Protein AF-V7F749-F1 (afdb_monomer_lite)

pLDDT: mean 76.04, std 18.52, range [25.84, 96.81]

Sequence (177 aa):
MLMREVNHRVKSVFDHHFDPRDQQAGRKPGRIGSALCHTFMPLLVRLTWPLAVPKIFGPAAVSTVSASAMKELASRPSQLRSTSAESGLLVPSALLRSSYKEVSVPAGILAGDGDRLLDAKGQAHRLHADVPGSLIHIVQNSGHMVHHSASQAVLAMIHTVVATAGANDEALRRTHD

Secondary structure (DSSP, 8-state):
-HHHHHHHHHHHHHHHH--HHHHHTTPPPPHHHHHHHHHTHHHHHHHHHHHHHHHHTTTS---HHHHHHHHHHHHSHHHHHHHHHHHHHHHHHGGGGGGGGG--S--EEEEETT-SSS-HHHHHHHHHHHSTT-EEEEETT--S-HHHH-HHHHHHHHHHHHHHHHHHHHHHHHT--

Structure (mmCIF, N/CA/C/O backbone):
data_AF-V7F749-F1
#
_entry.id   AF-V7F749-F1
#
loop_
_atom_site.group_PDB
_atom_site.id
_atom_site.type_symbol
_atom_site.label_atom_id
_atom_site.label_alt_id
_atom_site.label_comp_id
_atom_site.label_asym_id
_atom_site.label_entity_id
_atom_site.label_seq_id
_atom_site.pdbx_PDB_ins_code
_atom_site.Cartn_x
_atom_site.Cartn_y
_atom_site.Cartn_z
_atom_site.occupancy
_atom_site.B_iso_or_equiv
_atom_site.auth_seq_id
_atom_site.auth_comp_id
_atom_site.auth_asym_id
_atom_site.auth_atom_id
_atom_site.pdbx_PDB_model_num
ATOM 1 N N . MET A 1 1 ? 11.453 -20.106 -12.266 1.00 34.91 1 MET A N 1
ATOM 2 C CA . MET A 1 1 ? 12.244 -21.098 -11.505 1.00 34.91 1 MET A CA 1
ATOM 3 C C . MET A 1 1 ? 13.573 -20.494 -11.048 1.00 34.91 1 MET A C 1
ATOM 5 O O . MET A 1 1 ? 13.720 -20.272 -9.857 1.00 34.91 1 MET A O 1
ATOM 9 N N . LEU A 1 2 ? 14.426 -20.026 -11.970 1.00 28.95 2 LEU A N 1
ATOM 10 C CA . LEU A 1 2 ? 15.740 -19.417 -11.682 1.00 28.95 2 LEU A CA 1
ATOM 11 C C . LEU A 1 2 ? 15.729 -18.226 -10.690 1.00 28.95 2 LEU A C 1
ATOM 13 O O . LEU A 1 2 ? 16.567 -18.151 -9.800 1.00 28.95 2 LEU A O 1
ATOM 17 N N . MET A 1 3 ? 14.748 -17.315 -10.768 1.00 27.81 3 MET A N 1
ATOM 18 C CA . MET A 1 3 ? 14.664 -16.174 -9.833 1.00 27.81 3 MET A CA 1
ATOM 19 C C . MET A 1 3 ? 14.130 -16.529 -8.440 1.00 27.81 3 MET A C 1
ATOM 21 O O . MET A 1 3 ? 14.429 -15.821 -7.486 1.00 27.81 3 MET A O 1
ATOM 25 N N . ARG A 1 4 ? 13.370 -17.623 -8.296 1.00 30.41 4 ARG A N 1
ATOM 26 C CA . ARG A 1 4 ? 12.874 -18.078 -6.985 1.00 30.41 4 ARG A CA 1
ATOM 27 C C . ARG A 1 4 ? 14.028 -18.654 -6.160 1.00 30.41 4 ARG A C 1
ATOM 29 O O . ARG A 1 4 ? 14.098 -18.430 -4.961 1.00 30.41 4 ARG A O 1
ATOM 36 N N . GLU A 1 5 ? 14.966 -19.300 -6.844 1.00 25.84 5 GLU A N 1
ATOM 37 C CA . GLU A 1 5 ? 16.174 -19.914 -6.290 1.00 25.84 5 GLU A CA 1
ATOM 38 C C . GLU A 1 5 ? 17.263 -18.889 -5.957 1.00 25.84 5 GLU A C 1
ATOM 40 O O . GLU A 1 5 ? 17.887 -18.971 -4.900 1.00 25.84 5 GLU A O 1
ATOM 45 N N . VAL A 1 6 ? 17.423 -17.855 -6.794 1.00 38.38 6 VAL A N 1
ATOM 46 C CA . VAL A 1 6 ? 18.256 -16.684 -6.471 1.00 38.38 6 VAL A CA 1
ATOM 47 C C . VAL A 1 6 ? 17.684 -15.935 -5.267 1.00 38.38 6 VAL A C 1
ATOM 49 O O . VAL A 1 6 ? 18.438 -15.602 -4.362 1.00 38.38 6 VAL A O 1
ATOM 52 N N . ASN A 1 7 ? 16.362 -15.744 -5.187 1.00 32.25 7 ASN A N 1
ATOM 53 C CA . ASN A 1 7 ? 15.738 -15.083 -4.039 1.00 32.25 7 ASN A CA 1
ATOM 54 C C . ASN A 1 7 ? 15.900 -15.903 -2.743 1.00 32.25 7 ASN A C 1
ATOM 56 O O . ASN A 1 7 ? 16.181 -15.347 -1.686 1.00 32.25 7 ASN A O 1
ATOM 60 N N . HIS A 1 8 ? 15.814 -17.237 -2.828 1.00 31.25 8 HIS A N 1
ATOM 61 C CA . HIS A 1 8 ? 16.029 -18.131 -1.684 1.00 31.25 8 HIS A CA 1
ATOM 62 C C . HIS A 1 8 ? 17.502 -18.188 -1.235 1.00 31.25 8 HIS A C 1
ATOM 64 O O . HIS A 1 8 ? 17.776 -18.236 -0.036 1.00 31.25 8 HIS A O 1
ATOM 70 N N . ARG A 1 9 ? 18.462 -18.141 -2.174 1.00 31.30 9 ARG A N 1
ATOM 71 C CA . ARG A 1 9 ? 19.906 -18.086 -1.870 1.00 31.30 9 ARG A CA 1
ATOM 72 C C . ARG A 1 9 ? 20.352 -16.720 -1.356 1.00 31.30 9 ARG A C 1
ATOM 74 O O . ARG A 1 9 ? 21.173 -16.667 -0.450 1.00 31.30 9 ARG A O 1
ATOM 81 N N . VAL A 1 10 ? 19.784 -15.628 -1.867 1.00 38.38 10 VAL A N 1
ATOM 82 C CA . VAL A 1 10 ? 20.009 -14.278 -1.329 1.00 38.38 10 VAL A CA 1
ATOM 83 C C . VAL A 1 10 ? 19.439 -14.179 0.086 1.00 38.38 10 VAL A C 1
ATOM 85 O O . VAL A 1 10 ? 20.156 -13.751 0.984 1.00 38.38 10 VAL A O 1
ATOM 88 N N . LYS A 1 11 ? 18.222 -14.686 0.330 1.00 33.25 11 LYS A N 1
ATOM 89 C CA . LYS A 1 11 ? 17.636 -14.764 1.677 1.00 33.25 11 LYS A CA 1
ATOM 90 C C . LYS A 1 11 ? 18.510 -15.569 2.654 1.00 33.25 11 LYS A C 1
ATOM 92 O O . LYS A 1 11 ? 18.758 -15.112 3.761 1.00 33.25 11 LYS A O 1
ATOM 97 N N . SER A 1 12 ? 19.050 -16.713 2.226 1.00 31.83 12 SER A N 1
ATOM 98 C CA . SER A 1 12 ? 19.949 -17.547 3.044 1.00 31.83 12 SER A CA 1
ATOM 99 C C . SER A 1 12 ? 21.287 -16.873 3.386 1.00 31.83 12 SER A C 1
ATOM 101 O O . SER A 1 12 ? 21.799 -17.078 4.484 1.00 31.83 12 SER A O 1
ATOM 103 N N . VAL A 1 13 ? 21.852 -16.063 2.484 1.00 39.50 13 VAL A N 1
ATOM 104 C CA . VAL A 1 13 ? 23.074 -15.283 2.764 1.00 39.50 13 VAL A CA 1
ATOM 105 C C . VAL A 1 13 ? 22.776 -14.104 3.701 1.00 39.50 13 VAL A C 1
ATOM 107 O O . VAL A 1 13 ? 23.597 -13.789 4.561 1.00 39.50 13 VAL A O 1
ATOM 110 N N . PHE A 1 14 ? 21.594 -13.494 3.577 1.00 41.47 14 PHE A N 1
ATOM 111 C CA . PHE A 1 14 ? 21.120 -12.414 4.448 1.00 41.47 14 PHE A CA 1
ATOM 112 C C . PHE A 1 14 ? 20.824 -12.888 5.882 1.00 41.47 14 PHE A C 1
ATOM 114 O O . PHE A 1 14 ? 21.258 -12.234 6.827 1.00 41.47 14 PHE A O 1
ATOM 121 N N . ASP A 1 15 ? 20.177 -14.046 6.054 1.00 40.66 15 ASP A N 1
ATOM 122 C CA . ASP A 1 15 ? 19.746 -14.569 7.364 1.00 40.66 15 ASP A CA 1
ATOM 123 C C . ASP A 1 15 ? 20.915 -14.992 8.286 1.00 40.66 15 ASP A C 1
ATOM 125 O O . ASP A 1 15 ? 20.723 -15.138 9.489 1.00 40.66 15 ASP A O 1
ATOM 129 N N . HIS A 1 16 ? 22.129 -15.219 7.763 1.00 41.06 16 HIS A N 1
ATOM 130 C CA . HIS A 1 16 ? 23.283 -15.675 8.566 1.00 41.06 16 HIS A CA 1
ATOM 131 C C . HIS A 1 16 ? 24.327 -14.595 8.879 1.00 41.06 16 HIS A C 1
ATOM 133 O O . HIS A 1 16 ? 25.229 -14.842 9.675 1.00 41.06 16 HIS A O 1
ATOM 139 N N . HIS A 1 17 ? 24.236 -13.409 8.272 1.00 45.41 17 HIS A N 1
ATOM 140 C CA . HIS A 1 17 ? 25.287 -12.382 8.379 1.00 45.41 17 HIS A CA 1
ATOM 141 C C . HIS A 1 17 ? 24.781 -11.005 8.824 1.00 45.41 17 HIS A C 1
ATOM 143 O O . HIS A 1 17 ? 25.568 -10.055 8.879 1.00 45.41 17 HIS A O 1
ATOM 149 N N . PHE A 1 18 ? 23.488 -10.884 9.128 1.00 46.72 18 PHE A N 1
ATOM 150 C CA . PHE A 1 18 ? 22.846 -9.612 9.422 1.00 46.72 18 PHE A CA 1
ATOM 151 C C . PHE A 1 18 ? 21.901 -9.751 10.622 1.00 46.72 18 PHE A C 1
ATOM 153 O O . PHE A 1 18 ? 20.812 -10.301 10.493 1.00 46.72 18 PHE A O 1
ATOM 160 N N . ASP A 1 19 ? 22.322 -9.263 11.793 1.00 52.75 19 ASP A N 1
ATOM 161 C CA . ASP A 1 19 ? 21.446 -9.146 12.963 1.00 52.75 19 ASP A CA 1
ATOM 162 C C . ASP A 1 19 ? 20.745 -7.770 12.933 1.00 52.75 19 ASP A C 1
ATOM 164 O O . ASP A 1 19 ? 21.409 -6.740 13.097 1.00 52.75 19 ASP A O 1
ATOM 168 N N . PRO A 1 20 ? 19.416 -7.700 12.729 1.00 49.28 20 PRO A N 1
ATOM 169 C CA . PRO A 1 20 ? 18.678 -6.435 12.734 1.00 49.28 20 PRO A CA 1
ATOM 170 C C . PRO A 1 20 ? 18.731 -5.708 14.092 1.00 49.28 20 PRO A C 1
ATOM 172 O O . PRO A 1 20 ? 18.516 -4.494 14.148 1.00 49.28 20 PRO A O 1
ATOM 175 N N . ARG A 1 21 ? 19.071 -6.404 15.189 1.00 47.66 21 ARG A N 1
ATOM 176 C CA . ARG A 1 21 ? 19.246 -5.801 16.522 1.00 47.66 21 ARG A CA 1
ATOM 177 C C . ARG A 1 21 ? 2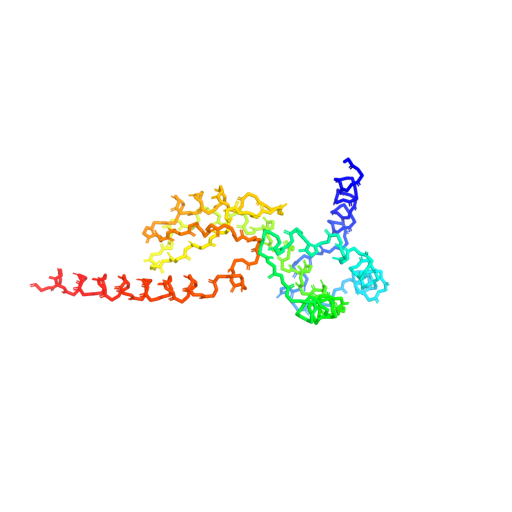0.505 -4.944 16.616 1.00 47.66 21 ARG A C 1
ATOM 179 O O . ARG A 1 21 ? 20.531 -4.006 17.411 1.00 47.66 21 ARG A O 1
ATOM 186 N N . ASP A 1 22 ? 21.514 -5.207 15.787 1.00 47.81 22 ASP A N 1
ATOM 187 C CA . ASP A 1 22 ? 22.748 -4.420 15.781 1.00 47.81 22 ASP A CA 1
ATOM 188 C C . ASP A 1 22 ? 22.496 -2.988 15.286 1.00 47.81 22 ASP A C 1
ATOM 190 O O . ASP A 1 22 ? 23.061 -2.036 15.820 1.00 47.81 22 ASP A O 1
ATOM 194 N N . GLN A 1 23 ? 21.595 -2.797 14.320 1.00 48.75 23 GLN A N 1
ATOM 195 C CA . GLN A 1 23 ? 21.284 -1.470 13.779 1.00 48.75 23 GLN A CA 1
ATOM 196 C C . GLN A 1 23 ? 20.363 -0.642 14.674 1.00 48.75 23 GLN A C 1
ATOM 198 O O . GLN A 1 23 ? 20.618 0.551 14.842 1.00 48.75 23 GLN A O 1
ATOM 203 N N . GLN A 1 24 ? 19.354 -1.259 15.298 1.00 45.97 24 GLN A N 1
ATOM 204 C CA . GLN A 1 24 ? 18.484 -0.570 16.260 1.00 45.97 24 GLN A CA 1
ATOM 205 C C . GLN A 1 24 ? 19.275 -0.095 17.497 1.00 45.97 24 GLN A C 1
ATOM 207 O O . GLN A 1 24 ? 18.957 0.937 18.080 1.00 45.97 24 GLN A O 1
ATOM 212 N N . ALA A 1 25 ? 20.335 -0.822 17.874 1.00 47.19 25 ALA A N 1
ATOM 213 C CA . ALA A 1 25 ? 21.194 -0.521 19.021 1.00 47.19 25 ALA A CA 1
ATOM 214 C C . ALA A 1 25 ? 22.397 0.396 18.699 1.00 47.19 25 ALA A C 1
ATOM 216 O O . ALA A 1 25 ? 23.275 0.572 19.545 1.00 47.19 25 ALA A O 1
ATOM 217 N N . GLY A 1 26 ? 22.496 0.949 17.481 1.00 42.91 26 GLY A N 1
ATOM 218 C CA . GLY A 1 26 ? 23.633 1.788 17.068 1.00 42.91 26 GLY A CA 1
ATOM 219 C C . GLY A 1 26 ? 24.974 1.040 16.978 1.00 42.91 26 GLY A C 1
ATOM 220 O O . GLY A 1 26 ? 26.041 1.659 16.922 1.00 42.91 26 GLY A O 1
ATOM 221 N N . ARG A 1 27 ? 24.951 -0.297 16.963 1.00 47.25 27 ARG A N 1
ATOM 222 C CA . ARG A 1 27 ? 26.138 -1.142 16.852 1.00 47.25 27 ARG A CA 1
ATOM 223 C C . ARG A 1 27 ? 26.576 -1.188 15.386 1.00 47.25 27 ARG A C 1
ATOM 225 O O . ARG A 1 27 ? 25.772 -1.321 14.465 1.00 47.25 27 ARG A O 1
ATOM 232 N N . LYS A 1 28 ? 27.880 -1.016 15.142 1.00 49.28 28 LYS A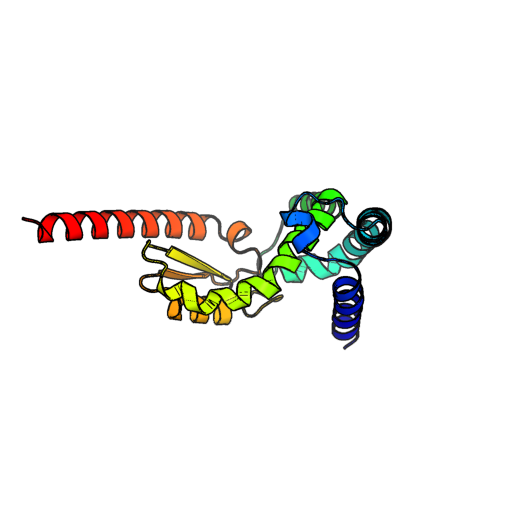 N 1
ATOM 233 C CA . LYS A 1 28 ? 28.428 -1.004 13.776 1.00 49.28 28 LYS A CA 1
ATOM 234 C C . LYS A 1 28 ? 28.103 -2.344 13.097 1.00 49.28 28 LYS A C 1
ATOM 236 O O . LYS A 1 28 ? 28.425 -3.376 13.684 1.00 49.28 28 LYS A O 1
ATOM 241 N N . PRO A 1 29 ? 27.522 -2.346 11.882 1.00 54.72 29 PRO A N 1
ATOM 242 C CA . PRO A 1 29 ? 27.187 -3.583 11.187 1.00 54.72 29 PRO A CA 1
ATOM 243 C C . PRO A 1 29 ? 28.436 -4.447 11.011 1.00 54.72 29 PRO A C 1
ATOM 245 O O . PRO A 1 29 ? 29.532 -3.919 10.784 1.00 54.72 29 PRO A O 1
ATOM 248 N N . GLY A 1 30 ? 28.265 -5.769 11.070 1.00 60.47 30 GLY A N 1
ATOM 249 C CA . GLY A 1 30 ? 29.341 -6.721 10.812 1.00 60.47 30 GLY A CA 1
ATOM 250 C C . GLY A 1 30 ? 30.092 -6.374 9.522 1.00 60.47 30 GLY A C 1
ATOM 251 O O . GLY A 1 30 ? 29.497 -5.972 8.516 1.00 60.47 30 GLY A O 1
ATOM 252 N N . ARG A 1 31 ? 31.425 -6.504 9.543 1.00 62.31 31 ARG A N 1
ATOM 253 C CA . ARG A 1 31 ? 32.314 -6.100 8.431 1.00 62.31 31 ARG A CA 1
ATOM 254 C C . ARG A 1 31 ? 31.892 -6.714 7.085 1.00 62.31 31 ARG A C 1
ATOM 256 O O . ARG A 1 31 ? 32.045 -6.078 6.046 1.00 62.31 31 ARG A O 1
ATOM 263 N N . ILE A 1 32 ? 31.288 -7.900 7.129 1.00 64.00 32 ILE A N 1
ATOM 264 C CA . ILE A 1 32 ? 30.785 -8.650 5.973 1.00 64.00 32 ILE A CA 1
ATOM 265 C C . ILE A 1 32 ? 29.554 -7.970 5.348 1.00 64.00 32 ILE A C 1
ATOM 267 O O . ILE A 1 32 ? 29.541 -7.724 4.143 1.00 64.00 32 ILE A O 1
ATOM 271 N N . GLY A 1 33 ? 28.559 -7.575 6.152 1.00 61.34 33 GLY A N 1
ATOM 272 C CA . GLY A 1 33 ? 27.361 -6.880 5.660 1.00 61.34 33 GLY A CA 1
ATOM 273 C C . GLY A 1 33 ? 27.683 -5.515 5.043 1.00 61.34 33 GLY A C 1
ATOM 274 O O . GLY A 1 33 ? 27.108 -5.128 4.023 1.00 61.34 33 GLY A O 1
ATOM 275 N N . SER A 1 34 ? 28.674 -4.808 5.598 1.00 62.28 34 SER A N 1
ATOM 276 C CA . SER A 1 34 ? 29.162 -3.555 5.010 1.00 62.28 34 SER A CA 1
ATOM 277 C C . SER A 1 34 ? 29.868 -3.763 3.671 1.00 62.28 34 SER A C 1
ATOM 279 O O . SER A 1 34 ? 29.574 -3.017 2.736 1.00 62.28 34 SER A O 1
ATOM 281 N N . ALA A 1 35 ? 30.747 -4.762 3.555 1.00 69.25 35 ALA A N 1
ATOM 282 C CA . ALA A 1 35 ? 31.439 -5.075 2.305 1.00 69.25 35 ALA A CA 1
ATOM 283 C C . ALA A 1 35 ? 30.455 -5.499 1.199 1.00 69.25 35 ALA A C 1
ATOM 285 O O . ALA A 1 35 ? 30.530 -5.009 0.074 1.00 69.25 35 ALA A O 1
ATOM 286 N N . LEU A 1 36 ? 29.456 -6.321 1.532 1.00 69.50 36 LEU A N 1
ATOM 287 C CA . LEU A 1 36 ? 28.432 -6.753 0.580 1.00 69.50 36 LEU A CA 1
ATOM 288 C C . LEU A 1 36 ? 27.627 -5.568 0.013 1.00 69.50 36 LEU A C 1
ATOM 290 O O . LEU A 1 36 ? 27.436 -5.476 -1.204 1.00 69.50 36 LEU A O 1
ATOM 294 N N . CYS A 1 37 ? 27.219 -4.628 0.876 1.00 66.69 37 CYS A N 1
ATOM 295 C CA . CYS A 1 37 ? 26.481 -3.423 0.480 1.00 66.69 37 CYS A CA 1
ATOM 296 C C . CYS A 1 37 ? 27.315 -2.431 -0.349 1.00 66.69 37 CYS A C 1
ATOM 298 O O . CYS A 1 37 ? 26.739 -1.623 -1.071 1.00 66.69 37 CYS A O 1
ATOM 300 N N . HIS A 1 38 ? 28.648 -2.466 -0.239 1.00 67.00 38 HIS A N 1
ATOM 301 C CA . HIS A 1 38 ? 29.540 -1.539 -0.948 1.00 67.00 38 HIS A CA 1
ATOM 302 C C . HIS A 1 38 ? 30.116 -2.115 -2.244 1.00 67.00 38 HIS A C 1
ATOM 304 O O . HIS A 1 38 ? 30.439 -1.340 -3.139 1.00 67.00 38 HIS A O 1
ATOM 310 N N . THR A 1 39 ? 30.232 -3.440 -2.373 1.00 68.44 39 THR A N 1
ATOM 311 C CA . THR A 1 39 ? 30.963 -4.058 -3.494 1.00 68.44 39 THR A CA 1
ATOM 312 C C . THR A 1 39 ? 30.062 -4.856 -4.435 1.00 68.44 39 THR A C 1
ATOM 314 O O . THR A 1 39 ? 30.191 -4.731 -5.648 1.00 68.44 39 THR A O 1
ATOM 317 N N . PHE A 1 40 ? 29.115 -5.638 -3.909 1.00 73.19 40 PHE A N 1
ATOM 318 C CA . PHE A 1 40 ? 28.302 -6.546 -4.731 1.00 73.19 40 PHE A CA 1
ATOM 319 C C . PHE A 1 40 ? 26.887 -6.027 -4.985 1.00 73.19 40 PHE A C 1
ATOM 321 O O . PHE A 1 40 ? 26.405 -6.074 -6.118 1.00 73.19 40 PHE A O 1
ATOM 328 N N . MET A 1 41 ? 26.216 -5.506 -3.954 1.00 69.31 41 MET A N 1
ATOM 329 C CA . MET A 1 41 ? 24.826 -5.051 -4.075 1.00 69.31 41 MET A CA 1
ATOM 330 C C . MET A 1 41 ? 24.620 -3.896 -5.070 1.00 69.31 41 MET A C 1
ATOM 332 O O . MET A 1 41 ? 23.665 -3.976 -5.844 1.00 69.31 41 MET A O 1
ATOM 336 N N . PRO A 1 42 ? 25.493 -2.870 -5.152 1.00 72.12 42 PRO A N 1
ATOM 337 C CA . PRO A 1 42 ? 25.314 -1.788 -6.122 1.00 72.12 42 PRO A CA 1
ATOM 338 C C . PRO A 1 42 ? 25.341 -2.289 -7.571 1.00 72.12 42 PRO A C 1
ATOM 340 O O . PRO A 1 42 ? 24.532 -1.862 -8.398 1.00 72.12 42 PRO A O 1
ATOM 343 N N . LEU A 1 43 ? 26.240 -3.233 -7.875 1.00 75.00 43 LEU A N 1
ATOM 344 C CA . LEU A 1 43 ? 26.356 -3.830 -9.203 1.00 75.00 43 LEU A CA 1
ATOM 345 C C . LEU A 1 43 ? 25.142 -4.709 -9.519 1.00 75.00 43 LEU A C 1
ATOM 347 O O . LEU A 1 43 ? 24.580 -4.610 -10.609 1.00 75.00 43 LEU A O 1
ATOM 351 N N . LEU A 1 44 ? 24.694 -5.515 -8.552 1.00 74.44 44 LEU A N 1
ATOM 352 C CA . LEU A 1 44 ? 23.538 -6.391 -8.722 1.00 74.44 44 LEU A CA 1
ATOM 353 C C . LEU A 1 44 ? 22.240 -5.601 -8.952 1.00 74.44 44 LEU A C 1
ATOM 355 O O . LEU A 1 44 ? 21.455 -5.956 -9.833 1.00 74.44 44 LEU A O 1
ATOM 359 N N . VAL A 1 45 ? 22.023 -4.507 -8.216 1.00 72.00 45 VAL A N 1
ATOM 360 C CA . VAL A 1 45 ? 20.852 -3.637 -8.411 1.00 72.00 45 VAL A CA 1
ATOM 361 C C . VAL A 1 45 ? 20.885 -2.973 -9.782 1.00 72.00 45 VAL A C 1
ATOM 363 O O . VAL A 1 45 ? 19.880 -2.984 -10.488 1.00 72.00 45 VAL A O 1
ATOM 366 N N . ARG A 1 46 ? 22.045 -2.463 -10.213 1.00 76.56 46 ARG A N 1
ATOM 367 C CA . ARG A 1 46 ? 22.188 -1.864 -11.549 1.00 76.56 46 ARG A CA 1
ATOM 368 C C . ARG A 1 46 ? 21.956 -2.880 -12.671 1.00 76.56 46 ARG A C 1
ATOM 370 O O . ARG A 1 46 ? 21.323 -2.532 -13.663 1.00 76.56 46 ARG A O 1
ATOM 377 N N . LEU A 1 47 ? 22.411 -4.122 -12.495 1.00 79.94 47 LEU A N 1
ATOM 378 C CA . LEU A 1 47 ? 22.226 -5.205 -13.464 1.00 79.94 47 LEU A CA 1
ATOM 379 C C . LEU A 1 47 ? 20.765 -5.675 -13.553 1.00 79.94 47 LEU A C 1
ATOM 381 O O . LEU A 1 47 ? 20.268 -5.958 -14.640 1.00 79.94 47 LEU A O 1
ATOM 385 N N . THR A 1 48 ? 20.064 -5.752 -12.421 1.00 77.19 48 THR A N 1
ATOM 386 C CA . THR A 1 48 ? 18.675 -6.247 -12.357 1.00 77.19 48 THR A CA 1
ATOM 387 C C . THR A 1 48 ? 17.620 -5.159 -12.584 1.00 77.19 48 THR A C 1
ATOM 389 O O . THR A 1 48 ? 16.459 -5.484 -12.841 1.00 77.19 48 THR A O 1
ATOM 392 N N . TRP A 1 49 ? 18.014 -3.879 -12.578 1.00 76.88 49 TRP A N 1
ATOM 393 C CA . TRP A 1 49 ? 17.144 -2.717 -12.786 1.00 76.88 49 TRP A CA 1
ATOM 394 C C . TRP A 1 49 ? 16.145 -2.832 -13.954 1.00 76.88 49 TRP A C 1
ATOM 396 O O . TRP A 1 49 ? 14.947 -2.662 -13.709 1.00 76.88 49 TRP A O 1
ATOM 406 N N . PRO A 1 50 ? 16.552 -3.167 -15.201 1.00 72.62 50 PRO A N 1
ATOM 407 C CA . PRO A 1 50 ? 15.611 -3.248 -16.324 1.00 72.62 50 PRO A CA 1
ATOM 408 C C . PRO A 1 50 ? 14.524 -4.319 -16.132 1.00 72.62 50 PRO A C 1
ATOM 410 O O . PRO A 1 50 ? 13.433 -4.190 -16.678 1.00 72.62 50 PRO A O 1
ATOM 413 N N . LEU A 1 51 ? 14.787 -5.352 -15.324 1.00 74.31 51 LEU A N 1
ATOM 414 C CA . LEU A 1 51 ? 13.822 -6.410 -15.001 1.00 74.31 51 LEU A CA 1
ATOM 415 C C . LEU A 1 51 ? 12.951 -6.082 -13.779 1.00 74.31 51 LEU A C 1
ATOM 417 O O . LEU A 1 51 ? 11.899 -6.707 -13.595 1.00 74.31 51 LEU A O 1
ATOM 421 N N . ALA A 1 52 ? 13.406 -5.162 -12.926 1.00 72.19 52 ALA A N 1
ATOM 422 C CA . ALA A 1 52 ? 12.735 -4.748 -11.699 1.00 72.19 52 ALA A CA 1
ATOM 423 C C . ALA A 1 52 ? 11.719 -3.627 -11.954 1.00 72.19 52 ALA A C 1
ATOM 425 O O . ALA A 1 52 ? 10.601 -3.700 -11.449 1.00 72.19 52 ALA A O 1
ATOM 426 N N . VAL A 1 53 ? 12.057 -2.639 -12.793 1.00 75.50 53 VAL A N 1
ATOM 427 C CA . VAL A 1 53 ? 11.186 -1.486 -13.096 1.00 75.50 53 VAL A CA 1
ATOM 428 C C . VAL A 1 53 ? 9.776 -1.906 -13.548 1.00 75.50 53 VAL A C 1
ATOM 430 O O . VAL A 1 53 ? 8.810 -1.441 -12.943 1.00 75.50 53 VAL A O 1
ATOM 433 N N . PRO A 1 54 ? 9.592 -2.842 -14.503 1.00 74.81 54 PRO A N 1
ATOM 434 C CA . PRO A 1 54 ? 8.249 -3.261 -14.914 1.00 74.81 54 PRO A CA 1
ATOM 435 C C . PRO A 1 54 ? 7.462 -4.001 -13.826 1.00 74.81 54 PRO A C 1
ATOM 437 O O . PRO A 1 54 ? 6.245 -4.122 -13.938 1.00 74.81 54 PRO A O 1
ATOM 440 N N . LYS A 1 55 ? 8.134 -4.538 -12.800 1.00 71.75 55 LYS A N 1
ATOM 441 C CA . LYS A 1 55 ? 7.477 -5.200 -11.666 1.00 71.75 55 LYS A CA 1
ATOM 442 C C . LYS A 1 55 ? 7.085 -4.201 -10.579 1.00 71.75 55 LYS A C 1
ATOM 444 O O . LYS A 1 55 ? 5.998 -4.311 -10.035 1.00 71.75 55 LYS A O 1
ATOM 449 N N . ILE A 1 56 ? 7.963 -3.238 -10.290 1.00 71.56 56 ILE A N 1
ATOM 450 C CA . ILE A 1 56 ? 7.771 -2.228 -9.239 1.00 71.56 56 ILE A CA 1
ATOM 451 C C . ILE A 1 56 ? 6.709 -1.198 -9.651 1.00 71.56 56 ILE A C 1
ATOM 453 O O . ILE A 1 56 ? 5.860 -0.824 -8.844 1.00 71.56 56 ILE A O 1
ATOM 457 N N . PHE A 1 57 ? 6.753 -0.742 -10.906 1.00 68.06 57 PHE A N 1
ATOM 458 C CA . PHE A 1 57 ? 5.872 0.323 -11.399 1.00 68.06 57 PHE A CA 1
ATOM 459 C C . PHE A 1 57 ? 4.707 -0.194 -12.233 1.00 68.06 57 PHE A C 1
ATOM 461 O O . PHE A 1 57 ? 3.628 0.392 -12.198 1.00 68.06 57 PHE A O 1
ATOM 468 N N . GLY A 1 58 ? 4.908 -1.295 -12.966 1.00 64.62 58 GLY A N 1
ATOM 469 C CA . GLY A 1 58 ? 3.860 -1.857 -13.809 1.00 64.62 58 GLY A CA 1
ATOM 470 C C . GLY A 1 58 ? 2.631 -2.219 -12.972 1.00 64.62 58 GLY A C 1
ATOM 471 O O . GLY A 1 58 ? 2.800 -2.770 -11.884 1.00 64.62 58 GLY A O 1
ATOM 472 N N . PRO A 1 59 ? 1.408 -1.934 -13.451 1.00 62.00 59 PRO A N 1
ATOM 473 C CA . PRO A 1 59 ? 1.029 -1.498 -14.806 1.00 62.00 59 PRO A CA 1
ATOM 474 C C . PRO A 1 59 ? 1.156 0.011 -15.105 1.00 62.00 59 PRO A C 1
ATOM 476 O O . PRO A 1 59 ? 0.998 0.399 -16.261 1.00 62.00 59 PRO A O 1
ATOM 479 N N . ALA A 1 60 ? 1.473 0.857 -14.125 1.00 62.94 60 ALA A N 1
ATOM 480 C CA . ALA A 1 60 ? 1.642 2.291 -14.348 1.00 62.94 60 ALA A CA 1
ATOM 481 C C . ALA A 1 60 ? 2.987 2.599 -15.035 1.00 62.94 60 ALA A C 1
ATOM 483 O O . ALA A 1 60 ? 4.043 2.084 -14.656 1.00 62.94 60 ALA A O 1
ATOM 484 N N . ALA A 1 61 ? 2.960 3.453 -16.060 1.00 63.03 61 ALA A N 1
ATOM 485 C CA . ALA A 1 61 ? 4.175 3.898 -16.732 1.00 63.03 61 ALA A CA 1
ATOM 486 C C . ALA A 1 61 ? 4.977 4.840 -15.820 1.00 63.03 61 ALA A C 1
ATOM 488 O O . ALA A 1 61 ? 4.431 5.764 -15.221 1.00 63.03 61 ALA A O 1
ATOM 489 N N . VAL A 1 62 ? 6.290 4.628 -15.744 1.00 70.38 62 VAL A N 1
ATOM 490 C CA . VAL A 1 62 ? 7.230 5.543 -15.089 1.00 70.38 62 VAL A CA 1
ATOM 491 C C . VAL A 1 62 ? 8.072 6.232 -16.157 1.00 70.38 62 VAL A C 1
ATOM 493 O O . VAL A 1 62 ? 8.483 5.599 -17.132 1.00 70.38 62 VAL A O 1
ATOM 496 N N . SER A 1 63 ? 8.331 7.532 -15.993 1.00 73.25 63 SER A N 1
ATOM 497 C CA . SER A 1 63 ? 9.217 8.249 -16.912 1.00 73.25 63 SER A CA 1
ATOM 498 C C . SER A 1 63 ? 10.628 7.645 -16.864 1.00 73.25 63 SER A C 1
ATOM 500 O O . SER A 1 63 ? 11.107 7.218 -15.809 1.00 73.25 63 SER A O 1
ATOM 502 N N . THR A 1 64 ? 11.322 7.614 -18.000 1.00 71.50 64 THR A N 1
ATOM 503 C CA . THR A 1 64 ? 12.689 7.071 -18.085 1.00 71.50 64 THR A CA 1
ATOM 504 C C . THR A 1 64 ? 13.679 7.850 -17.216 1.00 71.50 64 THR A C 1
ATOM 506 O O . THR A 1 64 ? 14.608 7.257 -16.667 1.00 71.50 64 THR A O 1
ATOM 509 N N . VAL A 1 65 ? 13.448 9.155 -17.033 1.00 74.19 65 VAL A N 1
ATOM 510 C CA . VAL A 1 65 ? 14.233 10.036 -16.153 1.00 74.19 65 VAL A CA 1
ATOM 511 C C . VAL A 1 65 ? 13.987 9.712 -14.678 1.00 74.19 65 VAL A C 1
ATOM 513 O O . VAL A 1 65 ? 14.936 9.580 -13.910 1.00 74.19 65 VAL A O 1
ATOM 516 N N . SER A 1 66 ? 12.732 9.510 -14.267 1.00 71.50 66 SER A N 1
ATOM 517 C CA . SER A 1 66 ? 12.409 9.097 -12.894 1.00 71.50 66 SER A CA 1
ATOM 518 C C . SER A 1 66 ? 12.986 7.716 -12.588 1.00 71.50 66 SER A C 1
ATOM 520 O O . SER A 1 66 ? 13.597 7.515 -11.541 1.00 71.50 66 SER A O 1
ATOM 522 N N . ALA A 1 67 ? 12.867 6.772 -13.525 1.00 75.75 67 ALA A N 1
ATOM 523 C CA . ALA A 1 67 ? 13.430 5.438 -13.367 1.00 75.75 67 ALA A CA 1
ATOM 524 C C . ALA A 1 67 ? 14.965 5.468 -13.272 1.00 75.75 67 ALA A C 1
ATOM 526 O O . ALA A 1 67 ? 15.543 4.743 -12.466 1.00 75.75 67 ALA A O 1
ATOM 527 N N . SER A 1 68 ? 15.657 6.303 -14.051 1.00 76.31 68 SER A N 1
ATOM 528 C CA . SER A 1 68 ? 17.117 6.412 -13.957 1.00 76.31 68 SER A CA 1
ATOM 529 C C . SER A 1 68 ? 17.568 7.095 -12.661 1.00 76.31 68 SER A C 1
ATOM 531 O O . SER A 1 68 ? 18.514 6.621 -12.032 1.00 76.31 68 SER A O 1
ATOM 533 N N . ALA A 1 69 ? 16.860 8.128 -12.202 1.00 78.31 69 ALA A N 1
ATOM 534 C CA . ALA A 1 69 ? 17.122 8.769 -10.915 1.00 78.31 69 ALA A CA 1
ATOM 535 C C . ALA A 1 69 ? 16.911 7.797 -9.739 1.00 78.31 69 ALA A C 1
ATOM 537 O O . ALA A 1 69 ? 17.760 7.700 -8.849 1.00 78.31 69 ALA A O 1
ATOM 538 N N . MET A 1 70 ? 15.827 7.014 -9.762 1.00 79.81 70 MET A N 1
ATOM 539 C CA . MET A 1 70 ? 15.559 5.992 -8.747 1.00 79.81 70 MET A CA 1
ATOM 540 C C . MET A 1 70 ? 16.583 4.859 -8.779 1.00 79.81 70 MET A C 1
ATOM 542 O O . MET A 1 70 ? 16.967 4.382 -7.717 1.00 79.81 70 MET A O 1
ATOM 546 N N . LYS A 1 71 ? 17.084 4.470 -9.958 1.00 80.19 71 LYS A N 1
ATOM 547 C CA . LYS A 1 71 ? 18.181 3.499 -10.082 1.00 80.19 71 LYS A CA 1
ATOM 548 C C . LYS A 1 71 ? 19.419 3.962 -9.326 1.00 80.19 71 LYS A C 1
ATOM 550 O O . LYS A 1 71 ? 20.003 3.199 -8.559 1.00 80.19 71 LYS A O 1
ATOM 555 N N . GLU A 1 72 ? 19.834 5.205 -9.561 1.00 83.25 72 GLU A N 1
ATOM 556 C CA . GLU A 1 72 ? 21.031 5.749 -8.927 1.00 83.25 72 GLU A CA 1
ATOM 557 C C . GLU A 1 72 ? 20.845 5.847 -7.416 1.00 83.25 72 GLU A C 1
ATOM 559 O O . GLU A 1 72 ? 21.714 5.393 -6.672 1.00 83.25 72 GLU A O 1
ATOM 564 N N . LEU A 1 73 ? 19.683 6.325 -6.961 1.00 83.38 73 LEU A N 1
ATOM 565 C CA . LEU A 1 73 ? 19.351 6.374 -5.541 1.00 83.38 73 LEU A CA 1
ATOM 566 C C . LEU A 1 73 ? 19.341 4.976 -4.904 1.00 83.38 73 LEU A C 1
ATOM 568 O O . LEU A 1 73 ? 20.019 4.769 -3.901 1.00 83.38 73 LEU A O 1
ATOM 572 N N . ALA A 1 74 ? 18.638 4.014 -5.502 1.00 79.19 74 ALA A N 1
ATOM 573 C CA . ALA A 1 74 ? 18.513 2.651 -4.990 1.00 79.19 74 ALA A CA 1
ATOM 574 C C . ALA A 1 74 ? 19.854 1.904 -4.969 1.00 79.19 74 ALA A C 1
ATOM 576 O O . ALA A 1 74 ? 20.088 1.091 -4.084 1.00 79.19 74 ALA A O 1
ATOM 577 N N . SER A 1 75 ? 20.759 2.189 -5.913 1.00 79.19 75 SER A N 1
ATOM 578 C CA . SER A 1 75 ? 22.085 1.557 -5.963 1.00 79.19 75 SER A CA 1
ATOM 579 C C . SER A 1 75 ? 23.098 2.137 -4.967 1.00 79.19 75 SER A C 1
ATOM 581 O O . SER A 1 75 ? 24.187 1.579 -4.816 1.00 79.19 75 SER A O 1
ATOM 583 N N . ARG A 1 76 ? 22.773 3.236 -4.266 1.00 83.25 76 ARG A N 1
ATOM 584 C CA . ARG A 1 76 ? 23.675 3.828 -3.268 1.00 83.25 76 ARG A CA 1
ATOM 585 C C . ARG A 1 76 ? 23.885 2.863 -2.093 1.00 83.25 76 ARG A C 1
ATOM 587 O O . ARG A 1 76 ? 22.904 2.433 -1.487 1.00 83.25 76 ARG A O 1
ATOM 594 N N . PRO A 1 77 ? 25.136 2.597 -1.674 1.00 75.19 77 PRO A N 1
ATOM 595 C CA . PRO A 1 77 ? 25.428 1.687 -0.561 1.00 75.19 77 PRO A CA 1
ATOM 596 C C . PRO A 1 77 ? 24.703 2.021 0.749 1.00 75.19 77 PRO A C 1
ATOM 598 O O . PRO A 1 77 ? 24.313 1.118 1.490 1.00 75.19 77 PRO A O 1
ATOM 601 N N . SER A 1 78 ? 24.488 3.309 1.038 1.00 75.81 78 SER A N 1
ATOM 602 C CA . SER A 1 78 ? 23.728 3.750 2.213 1.00 75.81 78 SER A CA 1
ATOM 603 C C . SER A 1 78 ? 22.245 3.383 2.126 1.00 75.81 78 SER A C 1
ATOM 605 O O . S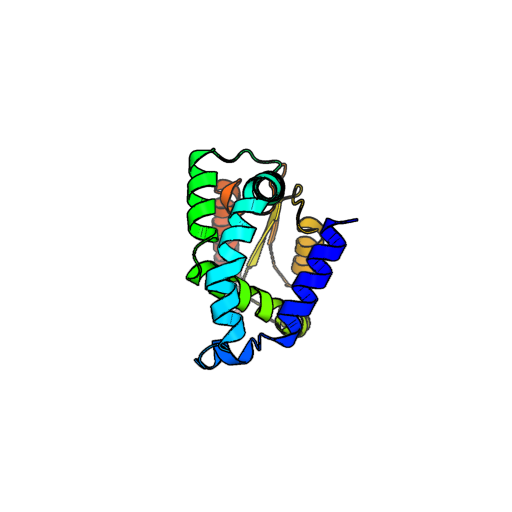ER A 1 78 ? 21.679 2.927 3.116 1.00 75.81 78 SER A O 1
ATOM 607 N N . GLN A 1 79 ? 21.635 3.520 0.946 1.00 81.12 79 GLN A N 1
ATOM 608 C CA . GLN A 1 79 ? 20.235 3.165 0.702 1.00 81.12 79 GLN A CA 1
ATOM 609 C C . GLN A 1 79 ? 20.031 1.653 0.741 1.00 81.12 79 GLN A C 1
ATOM 611 O O . GLN A 1 79 ? 19.100 1.176 1.383 1.00 81.12 79 GLN A O 1
ATOM 616 N N . LEU A 1 80 ? 20.955 0.890 0.154 1.00 76.06 80 LEU A N 1
ATOM 617 C CA . LEU A 1 80 ? 20.949 -0.573 0.225 1.00 76.06 80 LEU A CA 1
ATOM 618 C C . LEU A 1 80 ? 21.041 -1.066 1.668 1.00 76.06 80 LEU A C 1
ATOM 620 O O . LEU A 1 80 ? 20.296 -1.955 2.074 1.00 76.06 80 LEU A O 1
ATOM 624 N N . ARG A 1 81 ? 21.909 -0.440 2.470 1.00 75.75 81 ARG A N 1
ATOM 625 C CA . ARG A 1 81 ? 22.021 -0.739 3.899 1.00 75.75 81 ARG A CA 1
ATOM 626 C C . ARG A 1 81 ? 20.732 -0.409 4.655 1.00 75.75 81 ARG A C 1
ATOM 628 O O . ARG A 1 81 ? 20.315 -1.219 5.475 1.00 75.75 81 ARG A O 1
ATOM 635 N N . SER A 1 82 ? 20.130 0.754 4.402 1.00 81.81 82 SER A N 1
ATOM 636 C CA . SER A 1 82 ? 18.873 1.167 5.044 1.00 81.81 82 SER A CA 1
ATOM 637 C C . SER A 1 82 ? 17.730 0.218 4.687 1.00 81.81 82 SER A C 1
ATOM 639 O O . SER A 1 82 ? 17.056 -0.298 5.567 1.00 81.81 82 SER A O 1
ATOM 641 N N . THR A 1 83 ? 17.586 -0.100 3.400 1.00 78.88 83 THR A N 1
ATOM 642 C CA . THR A 1 83 ? 16.560 -1.023 2.893 1.00 78.88 83 THR A CA 1
ATOM 643 C C . THR A 1 83 ? 16.733 -2.424 3.483 1.00 78.88 83 THR A C 1
ATOM 645 O O . THR A 1 83 ? 15.755 -3.067 3.855 1.00 78.88 83 THR A O 1
ATOM 648 N N . SER A 1 84 ? 17.977 -2.902 3.611 1.00 76.56 84 SER A N 1
ATOM 649 C CA . SER A 1 84 ? 18.296 -4.174 4.274 1.00 76.56 84 SER A CA 1
ATOM 650 C C . SER A 1 84 ? 17.890 -4.169 5.747 1.00 76.56 84 SER A C 1
ATOM 652 O O . SER A 1 84 ? 17.302 -5.140 6.217 1.00 76.56 84 SER A O 1
ATOM 654 N N . ALA A 1 85 ? 18.201 -3.086 6.467 1.00 78.56 85 ALA A N 1
ATOM 655 C CA . ALA A 1 85 ? 17.819 -2.904 7.866 1.00 78.56 85 ALA A CA 1
ATOM 656 C C . ALA A 1 85 ? 16.302 -3.010 8.038 1.00 78.56 85 ALA A C 1
ATOM 658 O O . ALA A 1 85 ? 15.807 -3.817 8.819 1.00 78.56 85 ALA A O 1
ATOM 659 N N . GLU A 1 86 ? 15.577 -2.233 7.238 1.00 79.44 86 GLU A N 1
ATOM 660 C CA . GLU A 1 86 ? 14.122 -2.147 7.256 1.00 79.44 86 GLU A CA 1
ATOM 661 C C . GLU A 1 86 ? 13.466 -3.477 6.866 1.00 79.44 86 GLU A C 1
ATOM 663 O O . GLU A 1 86 ? 12.545 -3.938 7.535 1.00 79.44 86 GLU A O 1
ATOM 668 N N . SER A 1 87 ? 14.014 -4.169 5.863 1.00 80.00 87 SER A N 1
ATOM 669 C CA . SER A 1 87 ? 13.557 -5.509 5.475 1.00 80.00 87 SER A CA 1
ATOM 670 C C . SER A 1 87 ? 13.751 -6.528 6.600 1.00 80.00 87 SER A C 1
ATOM 672 O O . SER A 1 87 ? 12.894 -7.384 6.813 1.00 80.00 87 SER A O 1
ATOM 674 N N . GLY A 1 88 ? 14.851 -6.425 7.352 1.00 76.25 88 GLY A N 1
ATOM 675 C CA . GLY A 1 88 ? 15.104 -7.260 8.526 1.00 76.25 88 GLY A CA 1
ATOM 676 C C . GLY A 1 88 ? 14.065 -7.066 9.635 1.00 76.25 88 GLY A C 1
ATOM 677 O O . GLY A 1 88 ? 13.742 -8.022 10.337 1.00 76.25 88 GLY A O 1
ATOM 678 N N . LEU A 1 89 ? 13.485 -5.865 9.755 1.00 80.81 89 LEU A N 1
ATOM 679 C CA . LEU A 1 89 ? 12.427 -5.559 10.725 1.00 80.81 89 LEU A CA 1
ATOM 680 C C . LEU A 1 89 ? 11.057 -6.143 10.341 1.00 80.81 89 LEU A C 1
ATOM 682 O O . LEU A 1 89 ? 10.194 -6.264 11.211 1.00 80.81 89 LEU A O 1
ATOM 686 N N . LEU A 1 90 ? 10.853 -6.570 9.089 1.00 81.12 90 LEU A N 1
ATOM 687 C CA . LEU A 1 90 ? 9.586 -7.168 8.646 1.00 81.12 90 LEU A CA 1
ATOM 688 C C . LEU A 1 90 ? 9.289 -8.520 9.316 1.00 81.12 90 LEU A C 1
ATOM 690 O O . LEU A 1 90 ? 8.132 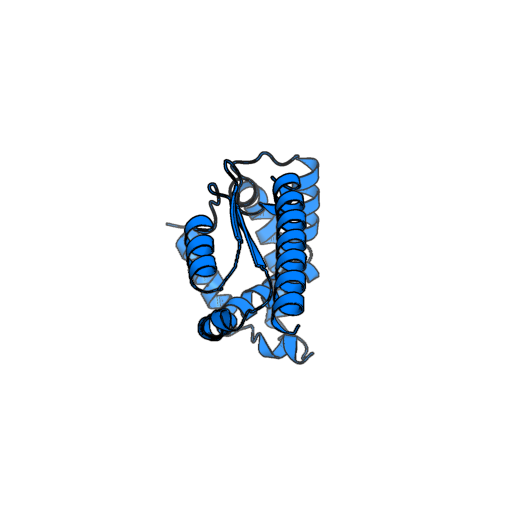-8.873 9.531 1.00 81.12 90 LEU A O 1
ATOM 694 N N . VAL A 1 91 ? 10.323 -9.298 9.644 1.00 82.50 91 VAL A N 1
ATOM 695 C CA . VAL A 1 91 ? 10.158 -10.607 10.297 1.00 82.50 91 VAL A CA 1
ATOM 696 C C . VAL A 1 91 ? 9.659 -10.464 11.741 1.00 82.50 91 VAL A C 1
ATOM 698 O O . VAL A 1 91 ? 8.635 -11.066 12.065 1.00 82.50 91 VAL A O 1
ATOM 701 N N . PRO A 1 92 ? 10.312 -9.681 12.624 1.00 82.31 92 PRO A N 1
ATOM 702 C CA . PRO A 1 92 ? 9.808 -9.488 13.978 1.00 82.31 92 PRO A CA 1
ATOM 703 C C . PRO A 1 92 ? 8.494 -8.696 14.013 1.00 82.31 92 PRO A C 1
ATOM 705 O O . PRO A 1 92 ? 7.679 -8.951 14.896 1.00 82.31 92 PRO A O 1
ATOM 708 N N . SER A 1 93 ? 8.235 -7.788 13.062 1.00 83.00 93 SER A N 1
ATOM 709 C CA . SER A 1 93 ? 6.975 -7.028 13.041 1.00 83.00 93 SER A CA 1
ATOM 710 C C . SER A 1 93 ? 5.747 -7.903 12.777 1.00 83.00 93 SER A C 1
ATOM 712 O O . SER A 1 93 ? 4.658 -7.569 13.239 1.00 83.00 93 SER A O 1
ATOM 714 N N . ALA A 1 94 ? 5.909 -9.070 12.144 1.00 84.62 94 ALA A N 1
ATOM 715 C CA . ALA A 1 94 ? 4.830 -10.045 11.996 1.00 84.62 94 ALA A CA 1
ATOM 716 C C . ALA A 1 94 ? 4.272 -10.536 13.348 1.00 84.62 94 ALA A C 1
ATOM 718 O O . ALA A 1 94 ? 3.100 -10.910 13.426 1.00 84.62 94 ALA A O 1
ATOM 719 N N . LEU A 1 95 ? 5.078 -10.499 14.419 1.00 88.06 95 LEU A N 1
ATOM 720 C CA . LEU A 1 95 ? 4.646 -10.850 15.778 1.00 88.06 95 LEU A CA 1
ATOM 721 C C . LEU A 1 95 ? 3.716 -9.792 16.392 1.00 88.06 95 LEU A C 1
ATOM 723 O O . LEU A 1 95 ? 2.944 -10.114 17.286 1.00 88.06 95 LEU A O 1
ATOM 727 N N . LEU A 1 96 ? 3.745 -8.552 15.890 1.00 87.94 96 LEU A N 1
ATOM 728 C CA . LEU A 1 96 ? 2.912 -7.443 16.374 1.00 87.94 96 LEU A CA 1
ATOM 729 C C . LEU A 1 96 ? 1.491 -7.457 15.799 1.00 87.94 96 LEU A C 1
ATOM 731 O O . LEU A 1 96 ? 0.685 -6.590 16.125 1.00 87.94 96 LEU A O 1
ATOM 735 N N . ARG A 1 97 ? 1.157 -8.439 14.954 1.00 89.50 97 ARG A N 1
ATOM 736 C CA . ARG A 1 97 ? -0.157 -8.536 14.310 1.00 89.50 97 ARG A CA 1
ATOM 737 C C . ARG A 1 97 ? -1.317 -8.551 15.311 1.00 89.50 97 ARG A C 1
ATOM 739 O O . ARG A 1 97 ? -2.376 -8.010 15.015 1.00 89.50 97 ARG A O 1
ATOM 746 N N . SER A 1 98 ? -1.138 -9.154 16.488 1.00 89.94 98 SER A N 1
ATOM 747 C CA . SER A 1 98 ? -2.174 -9.174 17.532 1.00 89.94 98 SER A CA 1
ATOM 748 C C . SER A 1 98 ? -2.540 -7.777 18.036 1.00 89.94 98 SER A C 1
ATOM 750 O O . SER A 1 98 ? -3.697 -7.549 18.380 1.00 89.94 98 SER A O 1
ATOM 752 N N . SER A 1 99 ? -1.583 -6.848 18.025 1.00 92.06 99 SER A N 1
ATOM 753 C CA . SER A 1 99 ? -1.756 -5.477 18.512 1.00 92.06 99 SER A CA 1
ATOM 754 C C . SER A 1 99 ? -2.388 -4.539 17.482 1.00 92.06 99 SER A C 1
ATOM 756 O O . SER A 1 99 ? -2.699 -3.400 17.805 1.00 92.06 99 SER A O 1
ATOM 758 N N . TYR A 1 100 ? -2.660 -4.993 16.254 1.00 93.31 100 TYR A N 1
ATOM 759 C CA . TYR A 1 100 ? -3.385 -4.181 15.264 1.00 93.31 100 TYR A CA 1
ATOM 760 C C . TYR A 1 100 ? -4.797 -3.804 15.724 1.00 93.31 100 TYR A C 1
ATOM 762 O O . TYR A 1 100 ? -5.287 -2.731 15.382 1.00 93.31 100 TYR A O 1
ATOM 770 N N . LYS A 1 101 ? -5.404 -4.628 16.586 1.00 92.19 101 LYS A N 1
ATOM 771 C CA . LYS A 1 101 ? -6.707 -4.349 17.203 1.00 92.19 101 LYS A CA 1
ATOM 772 C C . LYS A 1 101 ? -6.681 -3.192 18.200 1.00 92.19 101 LYS A C 1
ATOM 774 O O . LYS A 1 101 ? -7.734 -2.657 18.522 1.00 92.19 101 LYS A O 1
ATOM 779 N N . GLU A 1 102 ? -5.501 -2.832 18.698 1.00 93.69 102 GLU A N 1
ATOM 780 C CA . GLU A 1 102 ? -5.315 -1.735 19.652 1.00 93.69 102 GLU A CA 1
ATOM 781 C C . GLU A 1 102 ? -5.224 -0.374 18.941 1.00 93.69 102 GLU A C 1
ATOM 783 O O . GLU A 1 102 ? -5.349 0.675 19.577 1.00 93.69 102 GLU A O 1
ATOM 788 N N . VAL A 1 103 ? -5.044 -0.366 17.613 1.00 91.94 103 VAL A N 1
ATOM 789 C CA . VAL A 1 103 ? -5.036 0.859 16.807 1.00 91.94 103 VAL A CA 1
ATOM 790 C C . VAL A 1 103 ? -6.429 1.482 16.852 1.00 91.94 103 VAL A C 1
ATOM 792 O O . VAL A 1 103 ? -7.356 1.030 16.189 1.00 91.94 103 VAL A O 1
ATOM 795 N N . SER A 1 104 ? -6.555 2.527 17.665 1.00 88.25 104 SER A N 1
ATOM 796 C CA . SER A 1 104 ? -7.827 3.210 17.936 1.00 88.25 104 SER A CA 1
ATOM 797 C C . SER A 1 104 ? -7.986 4.514 17.147 1.00 88.25 104 SER A C 1
ATOM 799 O O . SER A 1 104 ? -9.034 5.153 17.197 1.00 88.25 104 SER A O 1
ATOM 801 N N . VAL A 1 105 ? -6.941 4.930 16.426 1.00 90.75 105 VAL A N 1
ATOM 802 C CA . VAL A 1 105 ? -6.965 6.123 15.573 1.00 90.75 105 VAL A CA 1
ATOM 803 C C . VAL A 1 105 ? -7.459 5.767 14.168 1.00 90.75 105 VAL A C 1
ATOM 805 O O . VAL A 1 105 ? -7.146 4.679 13.678 1.00 90.75 105 VAL A O 1
ATOM 808 N N . PRO A 1 106 ? -8.175 6.672 13.475 1.00 92.56 106 PRO A N 1
ATOM 809 C CA . PRO A 1 106 ? -8.544 6.463 12.080 1.00 92.56 106 PRO A CA 1
ATOM 810 C C . PRO A 1 106 ? -7.310 6.205 11.209 1.00 92.56 106 PRO A C 1
ATOM 812 O O . PRO A 1 106 ? -6.357 6.984 11.210 1.00 92.56 106 PRO A O 1
ATOM 815 N N . ALA A 1 107 ? -7.336 5.110 10.450 1.00 95.12 107 ALA A N 1
ATOM 816 C CA . ALA A 1 107 ? -6.226 4.679 9.607 1.00 95.12 107 ALA A CA 1
ATOM 817 C C . ALA A 1 107 ? -6.696 4.455 8.167 1.00 95.12 107 ALA A C 1
ATOM 819 O O . ALA A 1 107 ? -7.719 3.816 7.941 1.00 95.12 107 ALA A O 1
ATOM 820 N N . GLY A 1 108 ? -5.941 4.955 7.188 1.00 96.25 108 GLY A N 1
ATOM 821 C CA . GLY A 1 108 ? -6.199 4.736 5.763 1.00 96.25 108 GLY A CA 1
ATOM 822 C C . GLY A 1 108 ? -5.226 3.724 5.161 1.00 96.25 108 GLY A C 1
ATOM 823 O O . GLY A 1 108 ? -4.014 3.870 5.299 1.00 96.25 108 GLY A O 1
ATOM 824 N N . ILE A 1 109 ? -5.751 2.715 4.469 1.00 96.38 109 ILE A N 1
ATOM 825 C CA . ILE A 1 109 ? -4.996 1.651 3.802 1.00 96.38 109 ILE A CA 1
ATOM 826 C C . ILE A 1 109 ? -5.191 1.801 2.292 1.00 96.38 109 ILE A C 1
ATOM 828 O O . ILE A 1 109 ? -6.310 1.719 1.781 1.00 96.38 109 ILE A O 1
ATOM 832 N N . LEU A 1 110 ? -4.092 2.002 1.565 1.00 95.00 110 LEU A N 1
ATOM 833 C CA . LEU A 1 110 ? -4.089 2.153 0.112 1.00 95.00 110 LEU A CA 1
ATOM 834 C C . LEU A 1 110 ? -3.229 1.055 -0.518 1.00 95.00 110 LEU A C 1
ATOM 836 O O . LEU A 1 110 ? -2.076 0.880 -0.128 1.00 95.00 110 LEU A O 1
ATOM 840 N N . ALA A 1 111 ? -3.768 0.337 -1.502 1.00 94.06 111 ALA A N 1
ATOM 841 C CA . ALA A 1 111 ? -3.033 -0.707 -2.219 1.00 94.06 111 ALA A CA 1
ATOM 842 C C . ALA A 1 111 ? -3.353 -0.695 -3.715 1.00 94.06 111 ALA A C 1
ATOM 844 O O . ALA A 1 111 ? -4.474 -0.383 -4.106 1.00 94.06 111 ALA A O 1
ATOM 845 N N . GLY A 1 112 ? -2.372 -1.035 -4.550 1.00 90.88 112 GLY A N 1
ATOM 846 C CA . GLY A 1 112 ? -2.574 -1.240 -5.984 1.00 90.88 112 GLY A CA 1
ATOM 847 C C . GLY A 1 112 ? -3.083 -2.65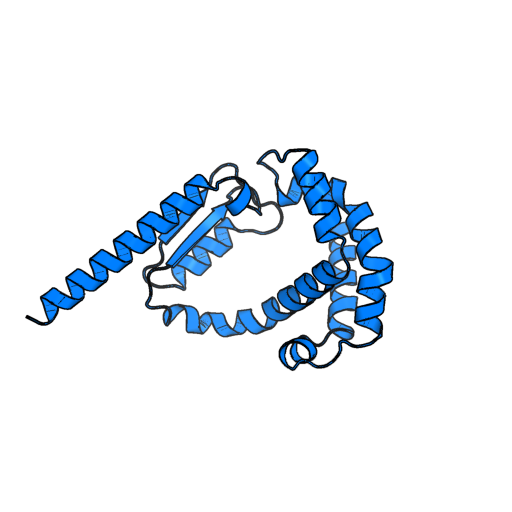2 -6.281 1.00 90.88 112 GLY A C 1
ATOM 848 O O . GLY A 1 112 ? -2.604 -3.621 -5.694 1.00 90.88 112 GLY A O 1
ATOM 849 N N . ASP A 1 113 ? -4.048 -2.788 -7.189 1.00 88.25 113 ASP A N 1
ATOM 850 C CA . ASP A 1 113 ? -4.537 -4.096 -7.653 1.00 88.25 113 ASP A CA 1
ATOM 851 C C . ASP A 1 113 ? -3.573 -4.813 -8.612 1.00 88.25 113 ASP A C 1
ATOM 853 O O . ASP A 1 113 ? -3.632 -6.032 -8.763 1.00 88.25 113 ASP A O 1
ATOM 857 N N . GLY A 1 114 ? -2.692 -4.050 -9.253 1.00 84.38 114 GLY A N 1
ATOM 858 C CA . GLY A 1 114 ? -1.730 -4.504 -10.241 1.00 84.38 114 GLY A CA 1
ATOM 859 C C . GLY A 1 114 ? -0.347 -4.765 -9.661 1.00 84.38 114 GLY A C 1
ATOM 860 O O . GLY A 1 114 ? 0.601 -4.859 -10.440 1.00 84.38 114 GLY A O 1
ATOM 861 N N . ASP A 1 115 ? -0.201 -4.850 -8.334 1.00 82.69 115 ASP A N 1
ATOM 862 C CA . ASP A 1 115 ? 1.072 -5.190 -7.698 1.00 82.69 115 ASP A CA 1
ATOM 863 C C . ASP A 1 115 ? 1.552 -6.576 -8.170 1.00 82.69 115 ASP A C 1
ATOM 865 O O . ASP A 1 115 ? 0.852 -7.585 -8.077 1.00 82.69 115 ASP A O 1
ATOM 869 N N . ARG A 1 116 ? 2.765 -6.612 -8.732 1.00 79.50 116 ARG A N 1
ATOM 870 C CA . ARG A 1 116 ? 3.407 -7.824 -9.267 1.00 79.50 116 ARG A CA 1
ATOM 871 C C . ARG A 1 116 ? 4.489 -8.383 -8.342 1.00 79.50 116 ARG A C 1
ATOM 873 O O . ARG A 1 116 ? 5.079 -9.414 -8.670 1.00 79.50 116 ARG A O 1
ATOM 880 N N . LEU A 1 117 ? 4.807 -7.694 -7.246 1.00 78.31 117 LEU A N 1
ATOM 881 C CA . LEU A 1 117 ? 5.776 -8.122 -6.238 1.00 78.31 117 LEU A CA 1
ATOM 882 C C . LEU A 1 117 ? 5.084 -8.912 -5.130 1.00 78.31 117 LEU A C 1
ATOM 884 O O . LEU A 1 117 ? 5.588 -9.962 -4.730 1.00 78.31 117 LEU A O 1
ATOM 888 N N . LEU A 1 118 ? 3.955 -8.405 -4.639 1.00 81.69 118 LEU A N 1
ATOM 889 C CA . LEU A 1 118 ? 3.218 -8.960 -3.508 1.00 81.69 118 LEU A CA 1
ATOM 890 C C . LEU A 1 118 ? 1.717 -8.968 -3.801 1.00 81.69 118 LEU A C 1
ATOM 892 O O . LEU A 1 118 ? 1.224 -8.180 -4.601 1.00 81.69 118 LEU A O 1
ATOM 896 N N . ASP A 1 119 ? 0.977 -9.827 -3.099 1.00 86.75 119 ASP A N 1
ATOM 897 C CA . ASP A 1 119 ? -0.488 -9.763 -3.069 1.00 86.75 119 ASP A CA 1
ATOM 898 C C . ASP A 1 119 ? -0.943 -8.574 -2.203 1.00 86.75 119 ASP A C 1
ATOM 900 O O . ASP A 1 119 ? -1.454 -8.743 -1.095 1.00 86.75 119 ASP A O 1
ATOM 904 N N . ALA A 1 120 ? -0.687 -7.353 -2.680 1.00 88.44 120 ALA A N 1
ATOM 905 C CA . ALA A 1 120 ? -0.983 -6.124 -1.948 1.00 88.44 120 ALA A CA 1
ATOM 906 C C . ALA A 1 120 ? -2.479 -5.986 -1.662 1.00 88.44 120 ALA A C 1
ATOM 908 O O . ALA A 1 120 ? -2.860 -5.577 -0.569 1.00 88.44 120 ALA A O 1
ATOM 909 N N . LYS A 1 121 ? -3.334 -6.395 -2.606 1.00 89.75 121 LYS A N 1
ATOM 910 C CA . LYS A 1 121 ? -4.787 -6.408 -2.425 1.00 89.75 121 LYS A CA 1
ATOM 911 C C . LYS A 1 121 ? -5.198 -7.341 -1.285 1.00 89.75 121 LYS A C 1
ATOM 913 O O . LYS A 1 121 ? -5.911 -6.912 -0.377 1.00 89.75 121 LYS A O 1
ATOM 918 N N . GLY A 1 122 ? -4.747 -8.596 -1.296 1.00 92.44 122 GLY A N 1
ATOM 919 C CA . GLY A 1 122 ? -5.062 -9.548 -0.232 1.00 92.44 122 GLY A CA 1
ATOM 920 C C . GLY A 1 122 ? -4.483 -9.127 1.118 1.00 92.44 122 GLY A C 1
ATOM 921 O O . GLY A 1 122 ? -5.165 -9.213 2.140 1.00 92.44 122 GLY A O 1
ATOM 922 N N . GLN A 1 123 ? -3.255 -8.604 1.139 1.00 92.06 123 GLN A N 1
ATOM 923 C CA . GLN A 1 123 ? -2.628 -8.077 2.354 1.00 92.06 123 GLN A CA 1
ATOM 924 C C . GLN A 1 123 ? -3.371 -6.859 2.913 1.00 92.06 123 GLN A C 1
ATOM 926 O O . GLN A 1 123 ? -3.595 -6.804 4.119 1.00 92.06 123 GLN A O 1
ATOM 931 N N . ALA A 1 124 ? -3.819 -5.936 2.060 1.00 94.25 124 ALA A N 1
ATOM 932 C CA . ALA A 1 124 ? -4.597 -4.771 2.468 1.00 94.25 124 ALA A CA 1
ATOM 933 C C . ALA A 1 124 ? -5.948 -5.171 3.068 1.00 94.25 124 ALA A C 1
ATOM 935 O O . ALA A 1 124 ? -6.306 -4.678 4.133 1.00 94.25 124 ALA A O 1
ATOM 936 N N . HIS A 1 125 ? -6.668 -6.111 2.445 1.00 95.56 125 HIS A N 1
ATOM 937 C CA . HIS A 1 125 ? -7.920 -6.626 3.009 1.00 95.56 125 HIS A CA 1
ATOM 938 C C . HIS A 1 125 ? -7.709 -7.310 4.362 1.00 95.56 125 HIS A C 1
ATOM 940 O O . HIS A 1 125 ? -8.491 -7.100 5.286 1.00 95.56 125 HIS A O 1
ATOM 946 N N . ARG A 1 126 ? -6.638 -8.101 4.501 1.00 94.12 126 ARG A N 1
ATOM 947 C CA . ARG A 1 126 ? -6.287 -8.732 5.780 1.00 94.12 126 ARG A CA 1
ATOM 948 C C . ARG A 1 126 ? -5.965 -7.695 6.853 1.00 94.12 126 ARG A C 1
ATOM 950 O O . ARG A 1 126 ? -6.445 -7.832 7.969 1.00 94.12 126 ARG A O 1
ATOM 957 N N . LEU A 1 127 ? -5.192 -6.663 6.514 1.00 94.56 127 LEU A N 1
ATOM 958 C CA . LEU A 1 127 ? -4.856 -5.588 7.446 1.00 94.56 127 LEU A CA 1
ATOM 959 C C . LEU A 1 127 ? -6.100 -4.793 7.857 1.00 94.56 127 LEU A C 1
ATOM 961 O O . LEU A 1 127 ? -6.277 -4.522 9.036 1.00 94.56 127 LEU A O 1
ATOM 965 N N . HIS A 1 128 ? -6.985 -4.477 6.911 1.00 95.88 128 HIS A N 1
ATOM 966 C CA . HIS A 1 128 ? -8.250 -3.797 7.190 1.00 95.88 128 HIS A CA 1
ATOM 967 C C . HIS A 1 128 ? -9.143 -4.599 8.148 1.00 95.88 128 HIS A C 1
ATOM 969 O O . HIS A 1 128 ? -9.751 -4.028 9.046 1.00 95.88 128 HIS A O 1
ATOM 975 N N . ALA A 1 129 ? -9.175 -5.928 8.005 1.00 94.31 129 ALA A N 1
ATOM 976 C CA . ALA A 1 129 ? -9.892 -6.801 8.932 1.00 94.31 129 ALA A CA 1
ATOM 977 C C . ALA A 1 129 ? -9.259 -6.844 10.338 1.00 94.31 129 ALA A C 1
ATOM 979 O O . ALA A 1 129 ? -9.967 -7.056 11.321 1.00 94.31 129 ALA A O 1
ATOM 980 N N . ASP A 1 130 ? -7.940 -6.653 10.436 1.00 94.38 130 ASP A N 1
ATOM 981 C CA . ASP A 1 130 ? -7.200 -6.688 11.701 1.00 94.38 130 ASP A CA 1
ATOM 982 C C . ASP A 1 130 ? -7.152 -5.314 12.414 1.00 94.38 130 ASP A C 1
ATOM 984 O O . ASP A 1 130 ? -6.906 -5.282 13.620 1.00 94.38 130 ASP A O 1
ATOM 988 N N . VAL A 1 131 ? -7.395 -4.202 11.701 1.00 95.31 131 VAL A N 1
ATOM 989 C CA . VAL A 1 131 ? -7.365 -2.816 12.214 1.00 95.31 131 VAL A CA 1
ATOM 990 C C . VAL A 1 131 ? -8.786 -2.227 12.260 1.00 95.31 131 VAL A C 1
ATOM 992 O O . VAL A 1 131 ? -9.311 -1.808 11.218 1.00 95.31 131 VAL A O 1
ATOM 995 N N . PRO A 1 132 ? -9.421 -2.157 13.444 1.00 91.44 132 PRO A N 1
ATOM 996 C CA . PRO A 1 132 ? -10.774 -1.630 13.604 1.00 91.44 132 PRO A CA 1
ATOM 997 C C . PRO A 1 132 ? -10.911 -0.190 13.100 1.00 91.44 132 PRO A C 1
ATOM 999 O O . PRO A 1 132 ? -10.035 0.642 13.313 1.00 91.44 132 PRO A O 1
ATOM 1002 N N . GLY A 1 133 ? -12.022 0.113 12.424 1.00 89.56 133 GLY A N 1
ATOM 1003 C CA . GLY A 1 133 ? -12.316 1.472 11.949 1.00 89.56 133 GLY A CA 1
ATOM 1004 C C . GLY A 1 133 ? -11.388 1.989 10.842 1.00 89.56 133 GLY A C 1
ATOM 1005 O O . GLY A 1 133 ? -11.463 3.165 10.490 1.00 89.56 133 GLY A O 1
ATOM 1006 N N . SER A 1 134 ? -10.523 1.138 10.283 1.00 96.00 134 SER A N 1
ATOM 1007 C CA . SER A 1 134 ? -9.685 1.518 9.148 1.00 96.00 134 SER A CA 1
ATOM 1008 C C . SER A 1 134 ? -10.505 1.710 7.870 1.00 96.00 134 SER A C 1
ATOM 1010 O O . SER A 1 134 ? -11.553 1.103 7.670 1.00 96.00 134 SER A O 1
ATOM 1012 N N . LEU A 1 135 ? -10.003 2.551 6.976 1.00 96.25 135 LEU A N 1
ATOM 1013 C CA . LEU A 1 135 ? -10.521 2.770 5.633 1.00 96.25 135 LEU A CA 1
ATOM 1014 C C . LEU A 1 135 ? -9.620 2.036 4.646 1.00 96.25 135 LEU A C 1
ATOM 1016 O O . LEU A 1 135 ? -8.401 2.053 4.796 1.00 96.25 135 LEU A O 1
ATOM 1020 N N . ILE A 1 136 ? -10.194 1.424 3.614 1.00 96.44 136 ILE A N 1
ATOM 1021 C CA . ILE A 1 136 ? -9.431 0.729 2.574 1.00 96.44 136 ILE A CA 1
ATOM 1022 C C . ILE A 1 136 ? -9.826 1.230 1.189 1.00 96.44 136 ILE A C 1
ATOM 1024 O O . ILE A 1 136 ? -11.006 1.367 0.876 1.00 96.44 136 ILE A O 1
ATOM 1028 N N . HIS A 1 137 ? -8.831 1.470 0.337 1.00 96.06 137 HIS A N 1
ATOM 1029 C CA . HIS A 1 137 ? -9.036 1.779 -1.074 1.00 96.06 137 HIS A CA 1
ATOM 1030 C C . HIS A 1 137 ? -8.028 0.996 -1.924 1.00 96.06 137 HIS A C 1
ATOM 1032 O O . HIS A 1 137 ? -6.812 1.130 -1.780 1.00 96.06 137 HIS A O 1
ATOM 1038 N N . ILE A 1 138 ? -8.552 0.159 -2.822 1.00 95.25 138 ILE A N 1
ATOM 1039 C CA . ILE A 1 138 ? -7.762 -0.558 -3.824 1.00 95.25 138 ILE A CA 1
ATOM 1040 C C . ILE A 1 138 ? -7.732 0.245 -5.127 1.00 95.25 138 ILE A C 1
ATOM 1042 O O . ILE A 1 138 ? -8.735 0.332 -5.838 1.00 95.25 138 ILE A O 1
ATOM 1046 N N . VAL A 1 139 ? -6.582 0.828 -5.444 1.00 92.31 139 VAL A N 1
ATOM 1047 C CA . VAL A 1 139 ? -6.389 1.648 -6.639 1.00 92.31 139 VAL A CA 1
ATOM 1048 C C . VAL A 1 139 ? -6.215 0.750 -7.856 1.00 92.31 139 VAL A C 1
ATOM 1050 O O . VAL A 1 139 ? -5.306 -0.080 -7.904 1.00 92.31 139 VAL A O 1
ATOM 1053 N N . GLN A 1 140 ? -7.081 0.951 -8.846 1.00 89.06 140 GLN A N 1
ATOM 1054 C CA . GLN A 1 140 ? -7.041 0.217 -10.107 1.00 89.06 140 GLN A CA 1
ATOM 1055 C C . GLN A 1 140 ? -5.838 0.632 -10.959 1.00 89.06 140 GLN A C 1
ATOM 1057 O O . GLN A 1 140 ? -5.450 1.804 -10.975 1.00 89.06 140 GLN A O 1
ATOM 1062 N N . ASN A 1 141 ? -5.280 -0.317 -11.710 1.00 83.81 141 ASN A N 1
ATOM 1063 C CA . ASN A 1 141 ? -4.142 -0.108 -12.608 1.00 83.81 141 ASN A CA 1
ATOM 1064 C C . ASN A 1 141 ? -2.932 0.543 -11.917 1.00 83.81 141 ASN A C 1
ATOM 1066 O O . ASN A 1 141 ? -2.179 1.299 -12.536 1.00 83.81 141 ASN A O 1
ATOM 1070 N N . SER A 1 142 ? -2.730 0.247 -10.633 1.00 84.31 142 SER A N 1
ATOM 1071 C CA . SER A 1 142 ? -1.573 0.717 -9.870 1.00 84.31 142 SER A CA 1
ATOM 1072 C C . SER A 1 142 ? -0.715 -0.452 -9.414 1.00 84.31 142 SER A C 1
ATOM 1074 O O . SER A 1 142 ? -1.226 -1.479 -8.976 1.00 84.31 142 SER A O 1
ATOM 1076 N N . GLY A 1 143 ? 0.600 -0.291 -9.565 1.00 83.44 143 GLY A N 1
ATOM 1077 C CA . GLY A 1 143 ? 1.591 -1.286 -9.162 1.00 83.44 143 GLY A CA 1
ATOM 1078 C C . GLY A 1 143 ? 1.959 -1.181 -7.682 1.00 83.44 143 GLY A C 1
ATOM 1079 O O . GLY A 1 143 ? 1.252 -0.563 -6.886 1.00 83.44 143 GLY A O 1
ATOM 1080 N N . HIS A 1 144 ? 3.119 -1.740 -7.333 1.00 85.31 144 HIS A N 1
ATOM 1081 C CA . HIS A 1 144 ? 3.639 -1.764 -5.962 1.00 85.31 144 HIS A CA 1
ATOM 1082 C C . HIS A 1 144 ? 3.795 -0.357 -5.357 1.00 85.31 144 HIS A C 1
ATOM 1084 O O . HIS A 1 144 ? 3.454 -0.104 -4.204 1.00 85.31 144 HIS A O 1
ATOM 1090 N N . MET A 1 145 ? 4.256 0.601 -6.164 1.00 84.69 145 MET A N 1
ATOM 1091 C CA . MET A 1 145 ? 4.480 1.988 -5.741 1.00 84.69 145 MET A CA 1
ATOM 1092 C C . MET A 1 145 ? 3.217 2.851 -5.892 1.00 84.69 145 MET A C 1
ATOM 1094 O O . MET A 1 145 ? 3.253 3.896 -6.543 1.00 84.69 145 MET A O 1
ATOM 1098 N N . VAL A 1 146 ? 2.096 2.432 -5.290 1.00 87.44 146 VAL A N 1
ATOM 1099 C CA . VAL A 1 146 ? 0.791 3.121 -5.412 1.00 87.44 146 VAL A CA 1
ATOM 1100 C C . VAL A 1 146 ? 0.851 4.603 -5.020 1.00 87.44 146 VAL A C 1
ATOM 1102 O O . VAL A 1 146 ? 0.189 5.441 -5.627 1.00 87.44 146 VAL A O 1
ATOM 1105 N N . HIS 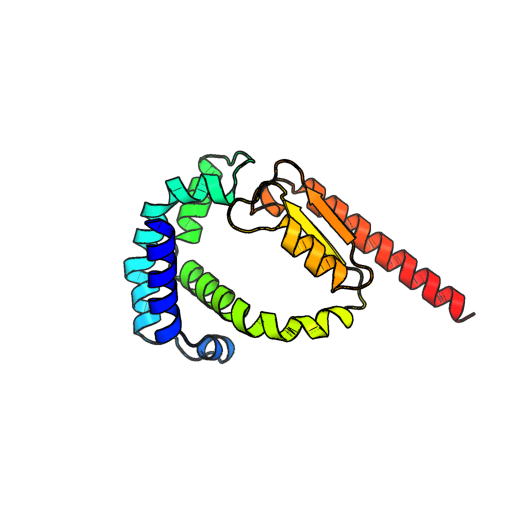A 1 147 ? 1.714 4.958 -4.066 1.00 86.69 147 HIS A N 1
ATOM 1106 C CA . HIS A 1 147 ? 1.925 6.345 -3.647 1.00 86.69 147 HIS A CA 1
ATOM 1107 C C . HIS A 1 147 ? 2.564 7.222 -4.738 1.00 86.69 147 HIS A C 1
ATOM 1109 O O . HIS A 1 147 ? 2.372 8.435 -4.738 1.00 86.69 147 HIS A O 1
ATOM 1115 N N . HIS A 1 148 ? 3.300 6.620 -5.676 1.00 85.69 148 HIS A N 1
ATOM 1116 C CA . HIS A 1 148 ? 3.875 7.313 -6.827 1.00 85.69 148 HIS A CA 1
ATOM 1117 C C . HIS A 1 148 ? 2.898 7.348 -8.010 1.00 85.69 148 HIS A C 1
ATOM 1119 O O . HIS A 1 148 ? 2.775 8.376 -8.670 1.00 85.69 148 HIS A O 1
ATOM 1125 N N . SER A 1 149 ? 2.207 6.239 -8.305 1.00 84.00 149 SER A N 1
ATOM 1126 C CA . SER A 1 149 ? 1.295 6.166 -9.458 1.00 84.00 149 SER A CA 1
ATOM 1127 C C . SER A 1 149 ? -0.040 6.876 -9.231 1.00 84.00 149 SER A C 1
ATOM 1129 O O . SER A 1 149 ? -0.647 7.335 -10.194 1.00 84.00 149 SER A O 1
ATOM 1131 N N . ALA A 1 150 ? -0.498 6.982 -7.981 1.00 88.06 150 ALA A N 1
ATOM 1132 C CA . ALA A 1 150 ? -1.821 7.491 -7.635 1.00 88.06 150 ALA A CA 1
ATOM 1133 C C . ALA A 1 150 ? -1.772 8.507 -6.483 1.00 88.06 150 ALA A C 1
ATOM 1135 O O . ALA A 1 150 ? -2.484 8.386 -5.486 1.00 88.06 150 ALA A O 1
ATOM 1136 N N . SER A 1 151 ? -0.953 9.550 -6.632 1.00 91.44 151 SER A N 1
ATOM 1137 C CA . SER A 1 151 ? -0.808 10.624 -5.635 1.00 91.44 151 SER A CA 1
ATOM 1138 C C . SER A 1 151 ? -2.138 11.294 -5.258 1.00 91.44 151 SER A C 1
ATOM 1140 O O . SER A 1 151 ? -2.353 11.625 -4.095 1.00 91.44 151 SER A O 1
ATOM 1142 N N . GLN A 1 152 ? -3.073 11.423 -6.204 1.00 92.12 152 GLN A N 1
ATOM 1143 C CA . GLN A 1 152 ? -4.419 11.944 -5.931 1.00 92.12 152 GLN A CA 1
ATOM 1144 C C . GLN A 1 152 ? -5.234 11.025 -5.012 1.00 92.12 152 GLN A C 1
ATOM 1146 O O . GLN A 1 152 ? -5.937 11.510 -4.130 1.00 92.12 152 GLN A O 1
ATOM 1151 N N . ALA A 1 153 ? -5.104 9.703 -5.161 1.00 93.06 153 ALA A N 1
ATOM 1152 C CA . ALA A 1 153 ? -5.766 8.749 -4.272 1.00 93.06 153 ALA A CA 1
ATOM 1153 C C . ALA A 1 153 ? -5.188 8.814 -2.849 1.00 93.06 153 ALA A C 1
ATOM 1155 O O . ALA A 1 153 ? -5.936 8.702 -1.879 1.00 93.06 153 ALA A O 1
ATOM 1156 N N . VAL A 1 154 ? -3.879 9.063 -2.719 1.00 93.94 154 VAL A N 1
ATOM 1157 C CA . VAL A 1 154 ? -3.232 9.311 -1.420 1.00 93.94 154 VAL A CA 1
ATOM 1158 C C . VAL A 1 154 ? -3.810 10.562 -0.760 1.00 93.94 154 VAL A C 1
ATOM 1160 O O . VAL A 1 154 ? -4.242 10.498 0.388 1.00 93.94 154 VAL A O 1
ATOM 1163 N N . LEU A 1 155 ? -3.870 11.685 -1.482 1.00 96.31 155 LEU A N 1
ATOM 1164 C CA . LEU A 1 155 ? -4.431 12.935 -0.956 1.00 96.31 155 LEU A CA 1
ATOM 1165 C C . LEU A 1 155 ? -5.902 12.776 -0.550 1.00 96.31 155 LEU A C 1
ATOM 1167 O O . LEU A 1 155 ? -6.287 13.187 0.543 1.00 96.31 155 LEU A O 1
ATOM 1171 N N . ALA A 1 156 ? -6.714 12.119 -1.381 1.00 96.38 156 ALA A N 1
ATOM 1172 C CA . ALA A 1 156 ? -8.115 11.841 -1.071 1.00 96.38 156 ALA A CA 1
ATOM 1173 C C . ALA A 1 156 ? -8.274 10.995 0.206 1.00 96.38 156 ALA A C 1
ATOM 1175 O O . ALA A 1 156 ? -9.125 11.290 1.050 1.00 96.38 156 ALA A O 1
ATOM 1176 N N . MET A 1 157 ? -7.430 9.972 0.378 1.00 96.44 157 MET A N 1
ATOM 1177 C CA . MET A 1 157 ? -7.417 9.152 1.590 1.00 96.44 157 MET A CA 1
ATOM 1178 C C . MET A 1 157 ? -7.041 9.982 2.823 1.00 96.44 157 MET A C 1
ATOM 1180 O O . MET A 1 157 ? -7.717 9.876 3.841 1.00 96.44 157 MET A O 1
ATOM 1184 N N . ILE A 1 158 ? -6.031 10.856 2.728 1.00 96.12 158 ILE A N 1
ATOM 1185 C CA . ILE A 1 158 ? -5.646 11.761 3.825 1.00 96.12 158 ILE A CA 1
ATOM 1186 C C . ILE A 1 158 ? -6.830 12.643 4.238 1.00 96.12 158 ILE A C 1
ATOM 1188 O O . ILE A 1 158 ? -7.159 12.707 5.422 1.00 96.12 158 ILE A O 1
ATOM 1192 N N . HIS A 1 159 ? -7.512 13.278 3.280 1.00 96.81 159 HIS A N 1
ATOM 1193 C CA . HIS A 1 159 ? -8.686 14.104 3.574 1.00 96.81 159 HIS A CA 1
ATOM 1194 C C . HIS A 1 159 ? -9.809 13.308 4.244 1.00 96.81 159 HIS A C 1
ATOM 1196 O O . HIS A 1 159 ? -10.434 13.802 5.181 1.00 96.81 159 HIS A O 1
ATOM 1202 N N . THR A 1 160 ? -10.037 12.071 3.801 1.00 95.81 160 THR A N 1
ATOM 1203 C CA . THR A 1 160 ? -11.078 11.207 4.368 1.00 95.81 160 THR A CA 1
ATOM 1204 C C . THR A 1 160 ? -10.735 10.807 5.802 1.00 95.81 160 THR A C 1
ATOM 1206 O O . THR A 1 160 ? -11.573 10.952 6.683 1.00 95.81 160 THR A O 1
ATOM 1209 N N . VAL A 1 161 ? -9.492 10.392 6.065 1.00 95.62 161 VAL A N 1
ATOM 1210 C CA . VAL A 1 161 ? -9.020 10.040 7.414 1.00 95.62 161 VAL A CA 1
ATOM 1211 C C . VAL A 1 161 ? -9.162 11.221 8.379 1.00 95.62 161 VAL A C 1
ATOM 1213 O O . VAL A 1 161 ? -9.656 11.045 9.491 1.00 95.62 161 VAL A O 1
ATOM 1216 N N . VAL A 1 162 ? -8.790 12.432 7.949 1.00 95.56 162 VAL A N 1
ATOM 1217 C CA . VAL A 1 162 ? -8.932 13.654 8.762 1.00 95.56 162 VAL A CA 1
ATOM 1218 C C . VAL A 1 162 ? -10.402 13.966 9.050 1.00 95.56 162 VAL A C 1
ATOM 1220 O O . VAL A 1 162 ? -10.748 14.287 10.186 1.00 95.56 162 VAL A O 1
ATOM 1223 N N . ALA A 1 163 ? -11.281 13.838 8.053 1.00 93.94 163 ALA A N 1
ATOM 1224 C CA . ALA A 1 163 ? -12.713 14.052 8.242 1.00 93.94 163 ALA A CA 1
ATOM 1225 C C . ALA A 1 163 ? -13.325 13.027 9.214 1.00 93.94 163 ALA A C 1
ATOM 1227 O O . ALA A 1 163 ? -14.101 13.400 10.092 1.00 93.94 163 ALA A O 1
ATOM 1228 N N . THR A 1 164 ? -12.939 11.751 9.106 1.00 92.50 164 THR A N 1
ATOM 1229 C CA . THR A 1 164 ? -13.364 10.693 10.035 1.00 92.50 164 THR A CA 1
ATOM 1230 C C . THR A 1 164 ? -12.888 10.970 11.460 1.00 92.50 164 THR A C 1
ATOM 1232 O O . THR A 1 164 ? -13.666 10.814 12.396 1.00 92.50 164 THR A O 1
ATOM 1235 N N . ALA A 1 165 ? -11.646 11.430 11.636 1.00 90.50 165 ALA A N 1
ATOM 1236 C CA . ALA A 1 165 ? -11.133 11.816 12.949 1.00 90.50 165 ALA A CA 1
ATOM 1237 C C . ALA A 1 165 ? -11.954 12.953 13.573 1.00 90.50 165 ALA A C 1
ATOM 1239 O O . ALA A 1 165 ? -12.405 12.825 14.708 1.00 90.50 165 ALA A O 1
ATOM 1240 N N . GLY A 1 166 ? -12.233 14.016 12.809 1.00 90.00 166 GLY A N 1
ATOM 1241 C CA . GLY A 1 166 ? -13.045 15.135 13.294 1.00 90.00 166 GLY A CA 1
ATOM 1242 C C . GLY A 1 166 ? -14.479 14.738 13.661 1.00 90.00 166 GLY A C 1
ATOM 1243 O O . GLY A 1 166 ? -15.017 15.221 14.655 1.00 90.00 166 GLY A O 1
ATOM 1244 N N . ALA A 1 167 ? -15.095 13.830 12.897 1.00 88.56 167 ALA A N 1
ATOM 1245 C CA . ALA A 1 167 ? -16.431 13.318 13.201 1.00 88.56 167 ALA A CA 1
ATOM 1246 C C . ALA A 1 167 ? -16.462 12.474 14.488 1.00 88.56 167 ALA A C 1
ATOM 1248 O O . ALA A 1 167 ? -17.412 12.583 15.265 1.00 88.56 167 ALA A O 1
ATOM 1249 N N . ASN A 1 168 ? -15.427 11.663 14.729 1.00 87.31 168 ASN A N 1
ATOM 1250 C CA . ASN A 1 168 ? -15.307 10.870 15.952 1.00 87.31 168 ASN A CA 1
ATOM 1251 C C . ASN A 1 168 ? -15.150 11.771 17.185 1.00 87.31 168 ASN A C 1
ATOM 1253 O O . ASN A 1 168 ? -15.859 11.572 18.168 1.00 87.31 168 ASN A O 1
ATOM 1257 N N . ASP A 1 169 ? -14.288 12.789 17.115 1.00 87.44 169 ASP A N 1
ATOM 1258 C CA . ASP A 1 169 ? -14.075 13.740 18.216 1.00 87.44 169 ASP A CA 1
ATOM 1259 C C . ASP A 1 169 ? -15.365 14.478 18.598 1.00 87.44 169 ASP A C 1
ATOM 1261 O O . ASP A 1 169 ? -15.687 14.637 19.777 1.00 87.44 169 ASP A O 1
ATOM 1265 N N . GLU A 1 170 ? -16.128 14.910 17.595 1.00 87.31 170 GLU A N 1
ATOM 1266 C CA . GLU A 1 170 ? -17.415 15.575 17.787 1.00 87.31 170 GLU A CA 1
ATOM 1267 C C . GLU A 1 170 ? -18.461 14.637 18.411 1.00 87.31 170 GLU A C 1
ATOM 1269 O O . GLU A 1 170 ? -19.196 15.036 19.315 1.00 87.31 170 GLU A O 1
ATOM 1274 N N . ALA A 1 171 ? -18.514 13.375 17.976 1.00 83.75 171 ALA A N 1
ATOM 1275 C CA . ALA A 1 171 ? -19.403 12.377 18.564 1.00 83.75 171 ALA A CA 1
ATOM 1276 C C . ALA A 1 171 ? -19.054 12.094 20.035 1.00 83.75 171 ALA A C 1
ATOM 1278 O O . ALA A 1 171 ? -19.957 12.039 20.868 1.00 83.75 171 ALA A O 1
ATOM 1279 N N . LEU A 1 172 ? -17.761 11.982 20.368 1.00 84.12 172 LEU A N 1
ATOM 1280 C CA . LEU A 1 172 ? -17.299 11.823 21.750 1.00 84.12 172 LEU A CA 1
ATOM 1281 C C . LEU A 1 172 ? -17.736 13.003 22.627 1.00 84.12 172 LEU A C 1
ATOM 1283 O O . LEU A 1 172 ? -18.267 12.784 23.714 1.00 84.12 172 LEU A O 1
ATOM 1287 N N . ARG A 1 173 ? -17.587 14.247 22.155 1.00 87.56 173 ARG A N 1
ATOM 1288 C CA . ARG A 1 173 ? -18.006 15.438 22.918 1.00 87.56 173 ARG A CA 1
ATOM 1289 C C . ARG A 1 173 ? -19.490 15.417 23.277 1.00 87.56 173 ARG A C 1
ATOM 1291 O O . ARG A 1 173 ? -19.824 15.656 24.428 1.00 87.56 173 ARG A O 1
ATOM 1298 N N . ARG A 1 174 ? -20.365 15.050 22.337 1.00 84.06 174 ARG A N 1
ATOM 1299 C CA . ARG A 1 174 ? -21.819 15.003 22.583 1.00 84.06 174 ARG A CA 1
ATOM 1300 C C . ARG A 1 174 ? -22.268 13.901 23.538 1.00 84.06 174 ARG A C 1
ATOM 1302 O O . ARG A 1 174 ? -23.365 13.990 24.064 1.00 84.06 174 ARG A O 1
ATOM 1309 N N . THR A 1 175 ? -21.478 12.845 23.728 1.00 82.31 175 THR A N 1
ATOM 1310 C CA . THR A 1 175 ? -21.814 11.778 24.691 1.00 82.31 175 THR A CA 1
ATOM 1311 C C . THR A 1 175 ? -21.486 12.133 26.142 1.00 82.31 175 THR A C 1
ATOM 1313 O O . THR A 1 175 ? -21.874 11.395 27.044 1.00 82.31 175 THR A O 1
ATOM 1316 N N . HIS A 1 176 ? -20.759 13.231 26.365 1.00 73.31 176 HIS A N 1
ATOM 1317 C CA . HIS A 1 176 ? -20.344 13.698 27.687 1.00 73.31 176 HIS A CA 1
ATOM 1318 C C . HIS A 1 176 ? -21.176 14.882 28.224 1.00 73.31 176 HIS A C 1
ATOM 1320 O O . HIS A 1 176 ? -20.929 15.288 29.360 1.00 73.31 176 HIS A O 1
ATOM 1326 N N . ASP A 1 177 ? -22.152 15.373 27.450 1.00 57.03 177 ASP A N 1
ATOM 1327 C CA . ASP A 1 177 ? -23.176 16.357 27.850 1.00 57.03 177 ASP A CA 1
ATOM 1328 C C . ASP A 1 177 ? -24.516 15.659 28.153 1.00 57.03 177 ASP A C 1
ATOM 1330 O O . ASP A 1 177 ? -25.204 16.082 29.112 1.00 57.03 177 ASP A O 1
#

Foldseek 3Di:
DVVVVVVVVVVVVLVPQFDLVCVVVVHDGDPVLLCCLVPPQLVVLLVCLVVVCCQAWPPHDDDPVRSVVVNVVCSHSVNVSVVSSVVNVVVVVVVCLQCLQVQPAEAEQEEEPGENPDNSVVVSVVSPVSHPNYHYDYDYRGYNPCCVRPVVVVVVRVVVSVVVRVVVVVVVVVVVD

Radius of gyration: 19.77 Å; chains: 1; bounding box: 56×38×46 Å